Protein AF-A0A644XZT0-F1 (afdb_monomer_lite)

pLDDT: mean 87.31, std 14.46, range [42.88, 98.12]

Secondary structure (DSSP, 8-state):
-----SEEEETTEEEE-TT-HHHHHHHHHHHTT-S-HHHHHHHHHHHHH----PPPP---

Structure (mmCIF, N/CA/C/O backbone):
data_AF-A0A644XZT0-F1
#
_entry.id   AF-A0A644XZT0-F1
#
loop_
_atom_site.group_PDB
_atom_site.id
_atom_site.type_symbol
_atom_site.label_atom_id
_atom_site.label_alt_id
_atom_site.label_comp_id
_atom_site.label_asym_id
_atom_site.label_entity_id
_atom_site.label_seq_id
_atom_site.pdbx_PDB_ins_code
_atom_site.Cartn_x
_atom_site.Cartn_y
_atom_site.Cartn_z
_atom_site.occupancy
_atom_site.B_iso_or_equiv
_atom_site.auth_seq_id
_atom_site.auth_comp_id
_atom_site.auth_asym_id
_atom_site.auth_atom_id
_atom_site.pdbx_PDB_model_num
ATOM 1 N N . MET A 1 1 ? -6.955 14.625 -19.800 1.00 42.88 1 MET A N 1
ATOM 2 C CA . MET A 1 1 ? -5.702 14.261 -19.103 1.00 42.88 1 MET A CA 1
ATOM 3 C C . MET A 1 1 ? -5.836 12.822 -18.629 1.00 42.88 1 MET A C 1
ATOM 5 O O . MET A 1 1 ? -6.752 12.545 -17.866 1.00 42.88 1 MET A O 1
ATOM 9 N N . CYS A 1 2 ? -5.012 11.903 -19.137 1.00 49.00 2 CYS A N 1
ATOM 10 C CA . CYS A 1 2 ? -4.999 10.511 -18.679 1.00 49.00 2 CYS A CA 1
ATOM 11 C C . CYS A 1 2 ? -4.466 10.496 -17.236 1.00 49.00 2 CYS A C 1
ATOM 13 O O . CYS A 1 2 ? -3.312 10.858 -17.015 1.00 49.00 2 CYS A O 1
ATOM 15 N N . HIS A 1 3 ? -5.323 10.193 -16.258 1.00 55.28 3 HIS A N 1
ATOM 16 C CA . HIS A 1 3 ? -4.906 10.027 -14.867 1.00 55.28 3 HIS A CA 1
ATOM 17 C C . HIS A 1 3 ? -4.133 8.714 -14.789 1.00 55.28 3 HIS A C 1
ATOM 19 O O . HIS A 1 3 ? -4.725 7.641 -14.765 1.00 55.28 3 HIS A O 1
ATOM 25 N N . LYS A 1 4 ? -2.805 8.798 -14.861 1.00 68.75 4 LYS A N 1
ATOM 26 C CA . LYS A 1 4 ? -1.944 7.630 -14.703 1.00 68.75 4 LYS A CA 1
ATOM 27 C C . LYS A 1 4 ? -1.917 7.283 -13.219 1.00 68.75 4 LYS A C 1
ATOM 29 O O . LYS A 1 4 ? -1.509 8.121 -12.415 1.00 68.75 4 LYS A O 1
ATOM 34 N N . GLU A 1 5 ? -2.380 6.089 -12.866 1.00 80.12 5 GLU A N 1
ATOM 35 C CA . GLU A 1 5 ? -2.305 5.619 -11.486 1.00 80.12 5 GLU A CA 1
ATOM 36 C C . GLU A 1 5 ? -0.833 5.522 -11.049 1.00 80.12 5 GLU A C 1
ATOM 38 O O . GLU A 1 5 ? 0.036 5.148 -11.845 1.00 80.12 5 GLU A O 1
ATOM 43 N N . PRO A 1 6 ? -0.511 5.915 -9.806 1.00 90.19 6 PRO A N 1
ATOM 44 C CA . PRO A 1 6 ? 0.866 5.975 -9.328 1.00 90.19 6 PRO A CA 1
ATOM 45 C C . PRO A 1 6 ? 1.464 4.587 -9.025 1.00 90.19 6 PRO A C 1
ATOM 47 O O . PRO A 1 6 ? 2.665 4.482 -8.772 1.00 90.19 6 PRO A O 1
ATOM 50 N N . THR A 1 7 ? 0.640 3.536 -9.056 1.00 94.25 7 THR A N 1
ATOM 51 C CA . THR A 1 7 ? 0.995 2.117 -8.920 1.00 94.25 7 THR A CA 1
ATOM 52 C C . THR A 1 7 ? 0.194 1.311 -9.942 1.00 94.25 7 THR A C 1
ATOM 54 O O . THR A 1 7 ? -0.944 1.660 -10.234 1.00 94.25 7 THR A O 1
ATOM 57 N N . ALA A 1 8 ? 0.794 0.258 -10.492 1.00 94.38 8 ALA A N 1
ATOM 58 C CA . ALA A 1 8 ? 0.153 -0.696 -11.387 1.00 94.38 8 ALA A CA 1
ATOM 59 C C . ALA A 1 8 ? 0.582 -2.121 -11.017 1.00 94.38 8 ALA A C 1
ATOM 61 O O . ALA A 1 8 ? 1.749 -2.356 -10.683 1.00 94.38 8 ALA A O 1
ATOM 62 N N . ARG A 1 9 ? -0.351 -3.066 -11.111 1.00 93.88 9 ARG A N 1
ATOM 63 C CA . ARG A 1 9 ? -0.126 -4.492 -10.873 1.00 93.88 9 ARG A CA 1
ATOM 64 C C . ARG A 1 9 ? -0.547 -5.293 -12.099 1.00 93.88 9 ARG A C 1
ATOM 66 O O . ARG A 1 9 ? -1.628 -5.065 -12.634 1.00 93.88 9 ARG A O 1
ATOM 73 N N . ASP A 1 10 ? 0.299 -6.236 -12.488 1.00 95.25 10 ASP A N 1
ATOM 74 C CA . ASP A 1 10 ? 0.012 -7.265 -13.485 1.00 95.25 10 ASP A CA 1
ATOM 75 C C . ASP A 1 10 ? 0.434 -8.622 -12.907 1.00 95.25 10 ASP A C 1
ATOM 77 O O . ASP A 1 10 ? 1.620 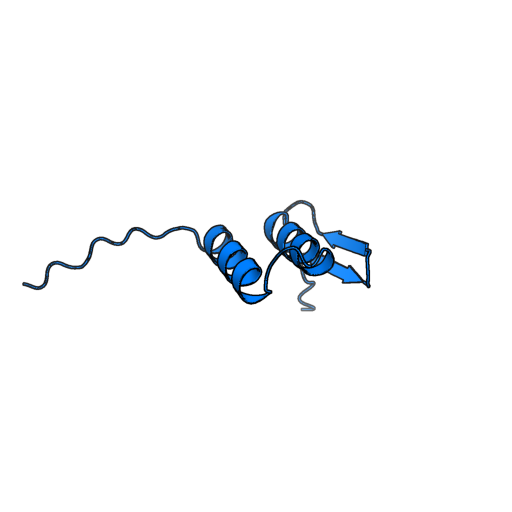-8.871 -12.678 1.00 95.25 10 ASP A O 1
ATOM 81 N N . ASP A 1 11 ? -0.551 -9.453 -12.558 1.00 90.50 11 ASP A N 1
ATOM 82 C CA . ASP A 1 11 ? -0.391 -10.699 -11.800 1.00 90.50 11 ASP A CA 1
ATOM 83 C C . ASP A 1 11 ? 0.500 -10.553 -10.547 1.00 90.50 11 ASP A C 1
ATOM 85 O O . ASP A 1 11 ? 0.060 -10.047 -9.506 1.00 90.50 11 ASP A O 1
ATOM 89 N N . ASN A 1 12 ? 1.753 -11.006 -10.658 1.00 92.31 12 ASN A N 1
ATOM 90 C CA . ASN A 1 12 ? 2.760 -11.062 -9.596 1.00 92.31 12 ASN A CA 1
ATOM 91 C C . ASN A 1 12 ? 3.817 -9.952 -9.716 1.00 92.31 12 ASN A C 1
ATOM 93 O O . ASN A 1 12 ? 4.776 -9.924 -8.944 1.00 92.31 12 ASN A O 1
ATOM 97 N N . ILE A 1 13 ? 3.679 -9.054 -10.694 1.00 96.56 13 ILE A N 1
ATOM 98 C CA . ILE A 1 13 ? 4.575 -7.922 -10.909 1.00 96.56 13 ILE A CA 1
ATOM 99 C C . ILE A 1 13 ? 3.842 -6.648 -10.505 1.00 96.56 13 ILE A C 1
ATOM 101 O O . ILE A 1 13 ? 2.806 -6.293 -11.062 1.00 96.56 13 ILE A O 1
ATOM 105 N N . ILE A 1 14 ? 4.411 -5.932 -9.538 1.00 97.06 14 ILE A N 1
ATOM 106 C CA . ILE A 1 14 ? 3.893 -4.649 -9.066 1.00 97.06 14 ILE A CA 1
ATOM 107 C C . ILE A 1 14 ? 4.947 -3.589 -9.356 1.00 97.06 14 ILE A C 1
ATOM 109 O O . ILE A 1 14 ? 6.119 -3.746 -9.013 1.00 97.06 14 ILE A O 1
ATOM 113 N N . THR A 1 15 ? 4.527 -2.496 -9.984 1.00 96.44 15 THR A N 1
ATOM 114 C CA . THR A 1 15 ? 5.373 -1.335 -10.268 1.00 96.44 15 THR A CA 1
ATOM 115 C C . THR A 1 15 ? 4.736 -0.077 -9.701 1.00 96.44 15 THR A C 1
ATOM 117 O O . THR A 1 15 ? 3.516 0.062 -9.680 1.00 96.44 15 THR A O 1
ATOM 120 N N . ALA A 1 16 ? 5.561 0.852 -9.232 1.00 96.88 16 ALA A N 1
ATOM 121 C CA . ALA A 1 16 ? 5.097 2.110 -8.670 1.00 96.88 16 ALA A CA 1
ATOM 122 C C . ALA A 1 16 ? 6.095 3.228 -8.956 1.00 96.88 16 ALA A C 1
ATOM 124 O O . ALA A 1 16 ? 7.280 2.986 -9.198 1.00 96.88 16 ALA A O 1
ATOM 125 N N . ASN A 1 17 ? 5.615 4.470 -8.926 1.00 95.00 17 ASN A N 1
ATOM 126 C CA . ASN A 1 17 ? 6.505 5.623 -8.933 1.00 95.00 17 ASN A CA 1
ATOM 127 C C . ASN A 1 17 ? 7.238 5.760 -7.579 1.00 95.00 17 ASN A C 1
ATOM 129 O O . ASN A 1 17 ? 6.796 5.231 -6.561 1.00 95.00 17 ASN A O 1
ATOM 133 N N . GLY A 1 18 ? 8.339 6.521 -7.550 1.00 94.25 18 GLY A N 1
ATOM 134 C CA . GLY A 1 18 ? 9.174 6.673 -6.346 1.00 94.25 18 GLY A CA 1
ATOM 135 C C . GLY A 1 18 ? 8.513 7.384 -5.155 1.00 94.25 18 GLY A C 1
ATOM 136 O O . GLY A 1 18 ? 9.097 7.429 -4.079 1.00 94.25 18 GLY A O 1
ATOM 137 N N . THR A 1 19 ? 7.314 7.944 -5.331 1.00 94.44 19 THR A N 1
ATOM 138 C CA . THR A 1 19 ? 6.547 8.648 -4.287 1.00 94.44 19 THR A CA 1
ATOM 139 C C . THR A 1 19 ? 5.318 7.871 -3.804 1.00 94.44 19 THR A C 1
ATOM 141 O O . THR A 1 19 ? 4.635 8.325 -2.892 1.00 94.44 19 THR A O 1
ATOM 144 N N . ALA A 1 20 ? 5.028 6.709 -4.392 1.00 95.69 20 ALA A N 1
ATOM 145 C CA . ALA A 1 20 ? 3.803 5.940 -4.177 1.00 95.69 20 ALA A CA 1
ATOM 146 C C . ALA A 1 20 ? 4.022 4.735 -3.258 1.00 95.69 20 ALA A C 1
ATOM 148 O O . ALA A 1 20 ? 3.530 3.638 -3.510 1.00 95.69 20 ALA A O 1
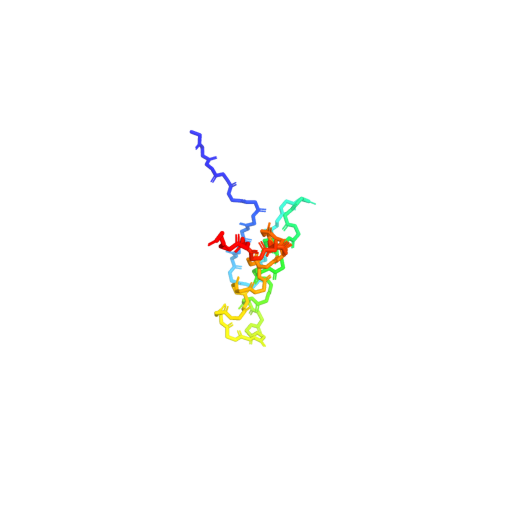ATOM 149 N N . THR A 1 21 ? 4.810 4.918 -2.198 1.00 96.12 21 THR A N 1
ATOM 150 C CA . THR A 1 21 ? 5.182 3.833 -1.280 1.00 96.12 21 THR A CA 1
ATOM 151 C C . THR A 1 21 ? 3.958 3.184 -0.633 1.00 96.12 21 THR A C 1
ATOM 153 O O . THR A 1 21 ? 3.934 1.970 -0.434 1.00 96.12 21 THR A O 1
ATOM 156 N N . LEU A 1 22 ? 2.928 3.972 -0.310 1.00 95.81 22 LEU A N 1
ATOM 157 C CA . LEU A 1 22 ? 1.736 3.472 0.372 1.00 95.81 22 LEU A CA 1
ATOM 158 C C . LEU A 1 22 ? 0.825 2.675 -0.574 1.00 95.81 22 LEU A C 1
ATOM 160 O O . LEU A 1 22 ? 0.353 1.599 -0.212 1.00 95.81 22 LEU A O 1
ATOM 164 N N . GLU A 1 23 ? 0.629 3.169 -1.795 1.00 96.06 23 GLU A N 1
ATOM 165 C CA . GLU A 1 23 ? -0.089 2.478 -2.867 1.00 96.06 23 GLU A CA 1
ATOM 166 C C . GLU A 1 23 ? 0.631 1.185 -3.268 1.00 96.06 23 GLU A C 1
ATOM 168 O O . GLU A 1 23 ? 0.001 0.132 -3.336 1.00 96.06 23 GLU A O 1
ATOM 173 N N . PHE A 1 24 ? 1.959 1.232 -3.419 1.00 97.00 24 PHE A N 1
ATOM 174 C CA . PHE A 1 24 ? 2.783 0.051 -3.674 1.00 97.00 24 PHE A CA 1
ATOM 175 C C . PHE A 1 24 ? 2.615 -1.002 -2.576 1.00 97.00 24 PHE A C 1
ATOM 177 O O . PHE A 1 24 ? 2.401 -2.178 -2.863 1.00 97.00 24 PHE A O 1
ATOM 184 N N . THR A 1 25 ? 2.670 -0.580 -1.311 1.00 97.12 25 THR A N 1
ATOM 185 C CA . THR A 1 25 ? 2.542 -1.504 -0.179 1.00 97.12 25 THR A CA 1
ATOM 186 C C . THR A 1 25 ? 1.160 -2.149 -0.152 1.00 97.12 25 THR A C 1
ATOM 188 O O . THR A 1 25 ? 1.073 -3.359 0.027 1.00 97.12 25 THR A O 1
ATOM 191 N N . ARG A 1 26 ? 0.083 -1.387 -0.394 1.00 96.62 26 ARG A N 1
ATOM 192 C CA . ARG A 1 26 ? -1.276 -1.939 -0.505 1.00 96.62 26 ARG A CA 1
ATOM 193 C C . ARG A 1 26 ? -1.341 -3.059 -1.547 1.00 96.62 26 ARG A C 1
ATOM 195 O O . ARG A 1 26 ? -1.843 -4.133 -1.229 1.00 96.62 26 ARG A O 1
ATOM 202 N N . GLU A 1 27 ? -0.811 -2.837 -2.749 1.00 96.88 27 GLU A N 1
ATOM 203 C CA . GLU A 1 27 ? -0.812 -3.857 -3.807 1.00 96.88 27 GLU A CA 1
ATOM 204 C C . GLU A 1 27 ? 0.002 -5.098 -3.430 1.00 96.88 27 GLU A C 1
ATOM 206 O O . GLU A 1 27 ? -0.426 -6.216 -3.711 1.00 96.88 27 GLU A O 1
ATOM 211 N N . VAL A 1 28 ? 1.142 -4.927 -2.750 1.00 96.88 28 VAL A N 1
ATOM 212 C CA . VAL A 1 28 ? 1.961 -6.052 -2.265 1.00 96.88 28 VAL A CA 1
ATOM 213 C C . VAL A 1 28 ? 1.192 -6.886 -1.240 1.00 96.88 28 VAL A C 1
ATOM 215 O O . VAL A 1 28 ? 1.181 -8.112 -1.340 1.00 96.88 28 VAL A O 1
ATOM 218 N N . LEU A 1 29 ? 0.519 -6.245 -0.280 1.00 97.00 29 LEU A N 1
ATOM 219 C CA . LEU A 1 29 ? -0.276 -6.942 0.736 1.00 97.00 29 LEU A CA 1
ATOM 220 C C . LEU A 1 29 ? -1.445 -7.716 0.111 1.00 97.00 29 LEU A C 1
ATOM 222 O O . LEU A 1 29 ? -1.714 -8.840 0.530 1.00 97.00 29 LEU A O 1
ATOM 226 N N . LEU A 1 30 ? -2.099 -7.138 -0.904 1.00 96.12 30 LEU A N 1
ATOM 227 C CA . LEU A 1 30 ? -3.173 -7.793 -1.658 1.00 96.12 30 LEU A CA 1
ATOM 228 C C . LEU A 1 30 ? -2.657 -8.965 -2.499 1.00 96.12 30 LEU A C 1
ATOM 230 O O . LEU A 1 30 ? -3.313 -9.996 -2.582 1.00 96.12 30 LEU A O 1
ATOM 234 N N . ALA A 1 31 ? -1.496 -8.825 -3.141 1.00 96.31 31 ALA A N 1
ATOM 235 C CA . ALA A 1 31 ? -0.919 -9.884 -3.968 1.00 96.31 31 ALA A CA 1
ATOM 236 C C . ALA A 1 31 ? -0.465 -11.098 -3.151 1.00 96.31 31 ALA A C 1
ATOM 238 O O . ALA A 1 31 ? -0.533 -12.223 -3.637 1.00 96.31 31 ALA A O 1
ATOM 239 N N . LEU A 1 32 ? -0.017 -10.865 -1.918 1.00 96.62 32 LEU A N 1
ATOM 240 C CA . LEU A 1 32 ? 0.426 -11.907 -0.997 1.00 96.62 32 LEU A CA 1
ATOM 241 C C . LEU A 1 32 ? -0.713 -12.533 -0.173 1.00 96.62 32 LEU A C 1
ATOM 243 O O . LEU A 1 32 ? -0.441 -13.471 0.570 1.00 96.62 32 LEU A O 1
ATOM 247 N N . ASP A 1 33 ? -1.943 -12.016 -0.279 1.00 96.19 33 ASP A N 1
ATOM 248 C CA . ASP A 1 33 ? -3.125 -12.479 0.470 1.00 96.19 33 ASP A CA 1
ATOM 249 C C . ASP A 1 33 ? -2.871 -12.622 1.988 1.00 96.19 33 ASP A C 1
ATOM 251 O O . 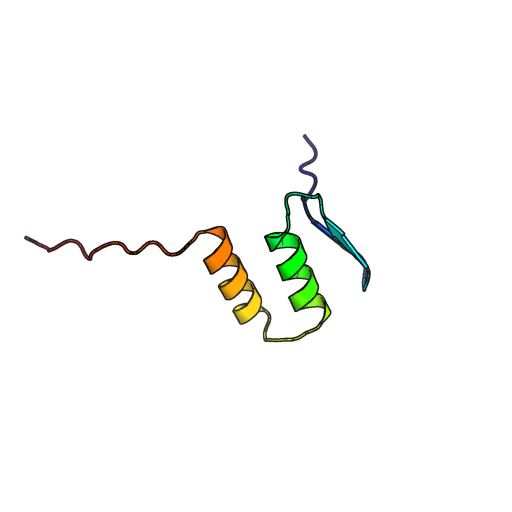ASP A 1 33 ? -3.216 -13.610 2.634 1.00 96.19 33 ASP A O 1
ATOM 255 N N . ILE A 1 34 ? -2.189 -11.632 2.579 1.00 96.94 34 ILE A N 1
ATOM 256 C CA . ILE A 1 34 ? -1.709 -11.718 3.975 1.00 96.94 34 ILE A CA 1
ATOM 257 C C . ILE A 1 34 ? -2.813 -11.514 5.020 1.00 96.94 34 ILE A C 1
ATOM 259 O O . ILE A 1 34 ? -2.625 -11.824 6.197 1.00 96.94 34 ILE A O 1
ATOM 263 N N . ALA A 1 35 ? -3.931 -10.915 4.614 1.00 97.06 35 ALA A N 1
ATOM 264 C CA . ALA A 1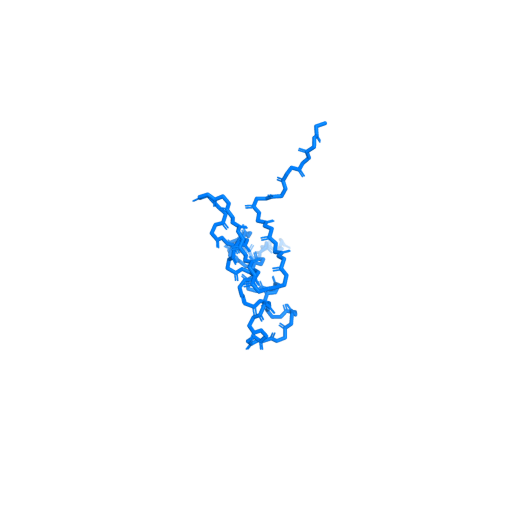 35 ? -5.058 -10.548 5.457 1.00 97.06 35 ALA A CA 1
ATOM 265 C C . ALA A 1 35 ? -6.301 -10.319 4.582 1.00 97.06 35 ALA A C 1
ATOM 267 O O . ALA A 1 35 ? -6.157 -10.041 3.390 1.00 97.06 35 ALA A O 1
ATOM 268 N N . PRO A 1 36 ? -7.516 -10.343 5.165 1.00 98.12 36 PRO A N 1
ATOM 269 C CA . PRO A 1 36 ? -8.724 -9.964 4.444 1.00 98.12 36 PRO A CA 1
ATOM 270 C C . PRO A 1 36 ? -8.574 -8.590 3.784 1.00 98.12 36 PRO A C 1
ATOM 272 O O . PRO A 1 36 ? -8.063 -7.653 4.405 1.00 98.12 36 PRO A O 1
ATOM 275 N N . GLU A 1 37 ? -9.070 -8.451 2.553 1.00 97.44 37 GLU A N 1
ATOM 276 C CA . GLU A 1 37 ? -8.981 -7.208 1.776 1.00 97.44 37 GLU A CA 1
ATOM 277 C C . GLU A 1 37 ? -9.475 -5.987 2.568 1.00 97.44 37 GLU A C 1
ATOM 279 O O . GLU A 1 37 ? -8.837 -4.934 2.548 1.00 97.44 37 GLU A O 1
ATOM 284 N N . SER A 1 38 ? -10.553 -6.141 3.345 1.00 96.62 38 SER A N 1
ATOM 285 C CA . SER A 1 38 ? -11.090 -5.093 4.222 1.00 96.62 38 SER A CA 1
ATOM 286 C C . SER A 1 38 ? -10.048 -4.528 5.185 1.00 96.62 38 SER A C 1
ATOM 288 O O . SER A 1 38 ? -9.964 -3.315 5.360 1.00 96.62 38 SER A O 1
ATOM 290 N N . ASN A 1 39 ? -9.223 -5.394 5.772 1.00 97.69 39 ASN A N 1
ATOM 291 C CA . ASN A 1 39 ? -8.218 -5.009 6.757 1.00 97.69 39 ASN A CA 1
ATOM 292 C C . ASN A 1 39 ? -7.047 -4.289 6.080 1.00 97.69 39 ASN A C 1
ATOM 294 O O . ASN A 1 39 ? -6.505 -3.332 6.627 1.00 97.69 39 ASN A O 1
ATOM 298 N N . ILE A 1 40 ? -6.674 -4.719 4.872 1.00 97.81 40 ILE A N 1
ATOM 299 C CA . ILE A 1 40 ? -5.637 -4.058 4.068 1.00 97.81 40 ILE A CA 1
ATOM 300 C C . ILE A 1 40 ? -6.110 -2.663 3.639 1.00 97.81 40 ILE A C 1
ATOM 302 O O . ILE A 1 40 ? -5.346 -1.699 3.710 1.00 97.81 40 ILE A O 1
ATOM 306 N N . VAL A 1 41 ? -7.377 -2.532 3.235 1.00 94.94 41 VAL A N 1
ATOM 307 C CA . VAL A 1 41 ? -7.986 -1.242 2.881 1.00 94.94 41 VAL A CA 1
ATOM 308 C C . VAL A 1 41 ? -8.075 -0.318 4.095 1.00 94.94 41 VAL A C 1
ATOM 310 O O . VAL A 1 41 ? -7.758 0.866 3.980 1.00 94.94 41 VAL A O 1
ATOM 313 N N . GLU A 1 42 ? -8.450 -0.832 5.264 1.00 94.56 42 GLU A N 1
ATOM 314 C CA . GLU A 1 42 ? -8.475 -0.057 6.507 1.00 94.56 42 GLU A CA 1
ATOM 315 C C . GLU A 1 42 ? -7.074 0.435 6.896 1.00 94.56 42 GLU A C 1
ATOM 317 O O . GLU A 1 42 ? -6.885 1.630 7.133 1.00 94.56 42 GLU A O 1
ATOM 322 N N . TRP A 1 43 ? -6.072 -0.451 6.865 1.00 95.12 43 TRP A N 1
ATOM 323 C CA . TRP A 1 43 ? -4.667 -0.101 7.089 1.00 95.12 43 TRP A CA 1
ATOM 324 C C . TRP A 1 43 ? -4.185 0.979 6.113 1.00 95.12 43 TRP A C 1
ATOM 326 O O . TRP A 1 43 ? -3.551 1.953 6.531 1.00 95.12 43 TRP A O 1
ATOM 336 N N . TYR A 1 44 ? -4.515 0.841 4.827 1.00 95.50 44 TYR A N 1
ATOM 337 C CA . TYR A 1 44 ? -4.168 1.817 3.797 1.00 95.50 44 TYR A CA 1
ATOM 338 C C . TYR A 1 44 ? -4.800 3.179 4.094 1.00 95.50 44 TYR A C 1
ATOM 340 O O . TYR A 1 44 ? -4.099 4.189 4.118 1.00 95.50 44 TYR A O 1
ATOM 348 N N . ASN A 1 45 ? -6.104 3.216 4.380 1.00 93.81 45 ASN A N 1
ATOM 349 C CA . ASN A 1 45 ? -6.826 4.453 4.672 1.00 93.81 45 ASN A CA 1
ATOM 350 C C . ASN A 1 45 ? -6.288 5.146 5.925 1.00 93.81 45 ASN A C 1
ATOM 352 O O . ASN A 1 45 ? -6.101 6.362 5.907 1.00 93.81 45 ASN A O 1
ATOM 356 N N . PHE A 1 46 ? -5.979 4.387 6.978 1.00 92.94 46 PHE A N 1
ATOM 357 C CA . PHE A 1 46 ? -5.380 4.921 8.199 1.00 92.94 46 PHE A CA 1
ATOM 358 C C . PHE A 1 46 ? -4.055 5.645 7.916 1.00 92.94 46 PHE A C 1
ATOM 360 O O . PHE A 1 46 ? -3.858 6.772 8.363 1.00 92.94 46 PHE A O 1
ATOM 367 N N . HIS A 1 47 ? -3.163 5.044 7.123 1.00 92.62 47 HIS A N 1
ATOM 368 C CA . HIS A 1 47 ? -1.875 5.658 6.781 1.00 92.62 47 HIS A CA 1
ATOM 369 C C . HIS A 1 47 ? -1.995 6.759 5.716 1.00 92.62 47 HIS A C 1
ATOM 371 O O . HIS A 1 47 ? -1.176 7.677 5.696 1.00 92.62 47 HIS A O 1
ATOM 377 N N . LYS A 1 48 ? -3.008 6.698 4.840 1.00 92.06 48 LYS A N 1
ATOM 378 C CA . LYS A 1 48 ? -3.232 7.679 3.767 1.00 92.06 48 LYS A CA 1
ATOM 379 C C . LYS A 1 48 ? -3.845 8.972 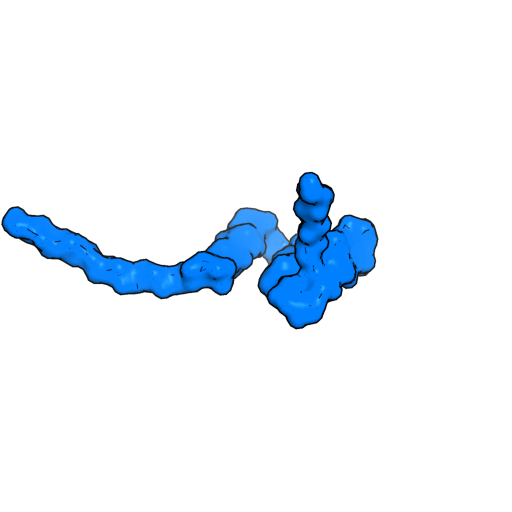4.289 1.00 92.06 48 LYS A C 1
ATOM 381 O O . LYS A 1 48 ? -3.442 10.054 3.871 1.00 92.06 48 LYS A O 1
ATOM 386 N N . LEU A 1 49 ? -4.846 8.846 5.155 1.00 90.56 49 LEU A N 1
ATOM 387 C CA . LEU A 1 49 ? -5.616 9.963 5.703 1.00 90.56 49 LEU A CA 1
ATOM 388 C C . LEU A 1 49 ? -5.034 10.459 7.031 1.00 90.56 49 LEU A C 1
ATOM 390 O O . LEU A 1 49 ? -5.296 11.590 7.436 1.00 90.56 49 LEU A O 1
ATOM 394 N N . GLY A 1 50 ? -4.213 9.630 7.679 1.00 83.69 50 GLY A N 1
ATOM 395 C CA . GLY A 1 50 ? -3.685 9.887 9.007 1.00 83.69 50 GLY A CA 1
ATOM 396 C C . GLY A 1 50 ? -4.733 9.680 10.100 1.00 83.69 50 GLY A C 1
ATOM 397 O O . GLY A 1 50 ? -5.923 9.477 9.857 1.00 83.69 50 GLY A O 1
ATOM 398 N N . PHE A 1 51 ? -4.273 9.746 11.345 1.00 74.56 51 PHE A N 1
ATOM 399 C CA . PHE A 1 51 ? -5.134 9.696 12.519 1.00 74.56 51 PHE A CA 1
ATOM 400 C C . PHE A 1 51 ? -5.541 11.116 12.922 1.00 74.56 51 PHE A C 1
ATOM 402 O O . PHE A 1 51 ? -4.702 11.902 13.368 1.00 74.56 51 PHE A O 1
ATOM 409 N N . TYR A 1 52 ? -6.824 11.458 12.781 1.00 66.44 52 TYR A N 1
ATOM 410 C CA . TYR A 1 52 ? -7.341 12.744 13.246 1.00 66.44 52 TYR A CA 1
ATOM 411 C C . TYR A 1 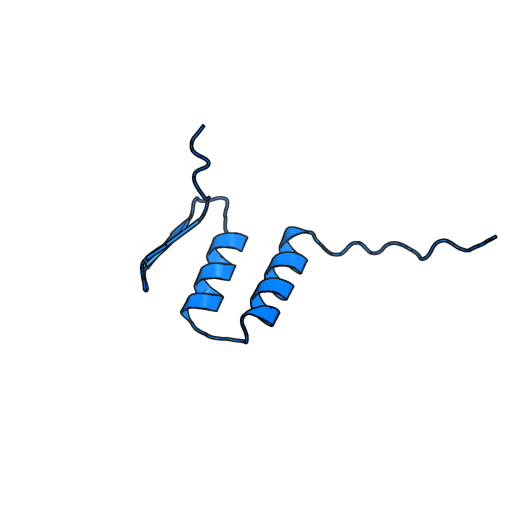52 ? -7.907 12.597 14.661 1.00 66.44 52 TYR A C 1
ATOM 413 O O . TYR A 1 52 ? -9.035 12.144 14.852 1.00 66.44 52 TYR A O 1
ATOM 421 N N . ASN A 1 53 ? -7.125 12.986 15.670 1.00 61.47 53 ASN A N 1
ATOM 422 C CA . ASN A 1 53 ? -7.599 13.028 17.051 1.00 61.47 53 ASN A CA 1
ATOM 423 C C . ASN A 1 53 ? -8.428 14.311 17.255 1.00 61.47 53 ASN A C 1
ATOM 425 O O . ASN A 1 53 ? -7.919 15.317 17.748 1.00 61.47 53 ASN A O 1
ATOM 429 N N . ALA A 1 54 ? -9.688 14.319 16.811 1.00 62.19 54 ALA A N 1
ATOM 430 C CA . ALA A 1 54 ? -10.598 15.424 17.105 1.00 62.19 54 ALA A CA 1
ATOM 431 C C . ALA A 1 54 ? -11.112 15.283 18.549 1.00 62.19 54 ALA A C 1
ATOM 433 O O . ALA A 1 54 ? -11.742 14.269 18.864 1.00 62.19 54 ALA A O 1
ATOM 434 N N . PRO A 1 55 ? -10.891 16.264 19.445 1.00 66.88 55 PRO A N 1
ATOM 435 C CA . PRO A 1 55 ? -11.611 16.280 20.708 1.00 66.88 55 PRO A CA 1
ATOM 436 C C . PRO A 1 55 ? -13.108 16.389 20.407 1.00 66.88 55 PRO A C 1
ATOM 438 O O . PRO A 1 55 ? -13.527 17.239 19.620 1.00 66.88 55 PRO A O 1
ATOM 441 N N . MET A 1 56 ? -13.910 15.524 21.033 1.00 63.09 56 MET A N 1
ATOM 442 C CA . MET A 1 56 ? -15.369 15.625 20.986 1.00 63.09 56 MET A CA 1
ATOM 443 C C . MET A 1 56 ? -15.776 17.069 21.328 1.00 63.09 56 MET A C 1
ATOM 445 O O . MET A 1 56 ? -15.331 17.575 22.368 1.00 63.09 56 MET A O 1
ATOM 449 N N . PRO A 1 57 ? -16.589 17.748 20.493 1.00 72.31 57 PRO A N 1
ATOM 450 C CA . PRO A 1 57 ? -17.107 19.057 20.846 1.00 72.31 57 PRO A CA 1
ATOM 451 C C . PRO A 1 57 ? -17.844 18.914 22.174 1.00 72.31 57 PRO A C 1
ATOM 453 O O . PRO A 1 57 ? -18.757 18.095 22.300 1.00 72.31 57 PRO A O 1
ATOM 456 N N . LYS A 1 58 ? -17.429 19.682 23.184 1.00 69.56 58 LYS A N 1
ATOM 457 C CA . LYS A 1 58 ? -18.223 19.797 24.403 1.00 69.56 58 LYS A CA 1
ATOM 458 C C . LYS A 1 58 ? -19.513 20.488 23.988 1.00 69.56 58 LYS A C 1
ATOM 460 O O . LYS A 1 58 ? -19.476 21.652 23.592 1.00 69.56 58 LYS A O 1
ATOM 465 N N . MET A 1 59 ? -20.612 19.739 23.989 1.00 58.41 59 MET A N 1
ATOM 466 C CA . MET A 1 59 ? -21.932 20.330 23.816 1.00 58.41 59 MET A CA 1
ATOM 467 C C . MET A 1 59 ? -22.125 21.365 24.939 1.00 58.41 59 MET A C 1
ATOM 469 O O . MET A 1 59 ? -21.760 21.051 26.078 1.00 58.41 59 MET A O 1
ATOM 473 N N . PRO A 1 60 ? -22.580 22.590 24.619 1.00 68.25 60 PRO A N 1
ATOM 474 C CA . PRO A 1 60 ? -22.908 23.590 25.630 1.00 68.25 60 PRO A CA 1
ATOM 475 C C . PRO A 1 60 ? -24.070 23.135 26.518 1.00 68.25 60 PRO A C 1
ATOM 477 O O . PRO A 1 60 ? -24.918 22.346 26.036 1.00 68.25 60 PRO A O 1
#

Sequence (60 aa):
MCHKEPTARDDNIITANGTATLEFTREVLLALDIAPESNIVEWYNFHKLGFYNAPMPKMP

Radius of gyration: 15.84 Å; chains: 1; bounding box: 32×36×45 Å

InterPro domains:
  IPR029062 Class I glutamine amidotransferase-like [G3DSA:3.40.50.880] (2-58)

Organism: NCBI:txid1076179

Foldseek 3Di:
DPPDDQWDDDQQDIDGDPVCVLVSVLVVCVNVVVDPNVVSVVVSCCVVVDDDPDDDPPDD